Protein AF-A0A6M0BKL5-F1 (afdb_monomer)

Mean predicted aligned error: 3.49 Å

Radius of gyration: 11.72 Å; Cα contacts (8 Å, |Δi|>4): 149; chains: 1; bounding box: 26×24×30 Å

Secondary structure (DSSP, 8-state):
--EEEE--SS---S-TTSSS--HHHHHHHHHTSSSSEEEEE-TT--EEEE--S-PPP--S-EEEE-TTTEEEE-TT--

Structure (mmCIF, N/CA/C/O backbone):
data_AF-A0A6M0BKL5-F1
#
_entry.id   AF-A0A6M0BKL5-F1
#
loop_
_atom_site.group_PDB
_atom_site.id
_atom_site.type_symbol
_atom_site.label_atom_id
_atom_site.label_alt_id
_atom_site.label_comp_id
_atom_site.label_asym_id
_atom_site.label_entity_id
_atom_site.label_seq_id
_atom_site.pdbx_PDB_ins_code
_atom_site.Cartn_x
_atom_site.Cartn_y
_atom_site.Cartn_z
_atom_site.occupancy
_atom_site.B_iso_or_equiv
_atom_site.auth_seq_id
_atom_site.auth_comp_id
_atom_site.auth_asym_id
_atom_site.auth_atom_id
_atom_site.pdbx_PDB_model_num
ATOM 1 N N . MET A 1 1 ? 8.400 5.090 -13.664 1.00 88.50 1 MET A N 1
ATOM 2 C CA . MET A 1 1 ? 7.641 6.092 -12.901 1.00 88.50 1 MET A CA 1
ATOM 3 C C . MET A 1 1 ? 6.208 6.117 -13.383 1.00 88.50 1 MET A C 1
ATOM 5 O O . MET A 1 1 ? 5.844 6.859 -14.295 1.00 88.50 1 MET A O 1
ATOM 9 N N . ALA A 1 2 ? 5.425 5.261 -12.753 1.00 95.50 2 ALA A N 1
ATOM 10 C CA . ALA A 1 2 ? 3.981 5.250 -12.731 1.00 95.50 2 ALA A CA 1
ATOM 11 C C . ALA A 1 2 ? 3.495 5.622 -11.321 1.00 95.50 2 ALA A C 1
ATOM 13 O O . ALA A 1 2 ? 4.266 5.625 -10.357 1.00 95.50 2 ALA A O 1
ATOM 14 N N . THR A 1 3 ? 2.205 5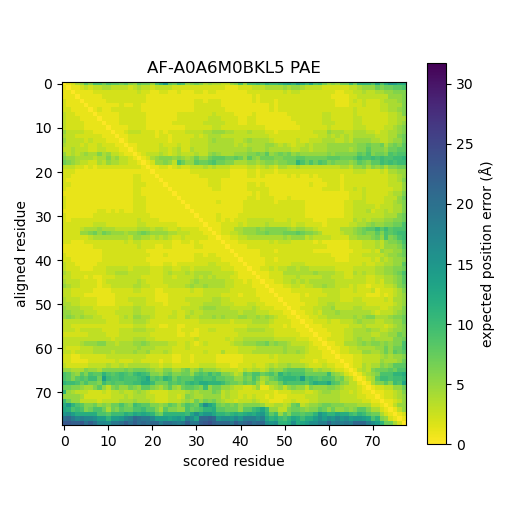.930 -11.216 1.00 96.50 3 THR A N 1
ATOM 15 C CA . THR A 1 3 ? 1.533 6.133 -9.934 1.00 96.50 3 THR A CA 1
ATOM 16 C C . THR A 1 3 ? 0.397 5.131 -9.802 1.00 96.50 3 THR A C 1
ATOM 18 O O . THR A 1 3 ? -0.440 5.039 -10.700 1.00 96.50 3 THR A O 1
ATOM 21 N N . PHE A 1 4 ? 0.363 4.406 -8.687 1.00 97.31 4 PHE A N 1
ATOM 22 C CA . PHE A 1 4 ? -0.707 3.478 -8.329 1.00 97.31 4 PHE A CA 1
ATOM 23 C C . PHE A 1 4 ? -1.491 4.043 -7.146 1.00 97.31 4 PHE A C 1
ATOM 25 O O . PHE A 1 4 ? -0.902 4.568 -6.202 1.00 97.31 4 PHE A O 1
ATOM 32 N N . THR A 1 5 ? -2.818 3.962 -7.199 1.00 96.88 5 THR A N 1
ATOM 33 C CA . THR A 1 5 ? -3.696 4.490 -6.150 1.00 96.88 5 THR A CA 1
ATOM 34 C C . THR A 1 5 ? -4.384 3.343 -5.435 1.00 96.88 5 THR A C 1
ATOM 36 O O . THR A 1 5 ? -5.126 2.595 -6.061 1.00 96.88 5 THR A O 1
ATOM 39 N N . VAL A 1 6 ? -4.151 3.227 -4.132 1.00 97.56 6 VAL A N 1
ATOM 40 C CA . VAL A 1 6 ? -4.857 2.304 -3.242 1.00 97.56 6 VAL A CA 1
ATOM 41 C C . VAL A 1 6 ? -6.225 2.893 -2.919 1.00 97.56 6 VAL A C 1
ATOM 43 O O . VAL A 1 6 ? -6.318 4.033 -2.462 1.00 97.56 6 VAL A O 1
ATOM 46 N N . THR A 1 7 ? -7.290 2.132 -3.152 1.00 97.00 7 THR A N 1
ATOM 47 C CA . THR A 1 7 ? -8.680 2.600 -2.998 1.00 97.00 7 THR A CA 1
ATOM 48 C C . THR A 1 7 ? -9.500 1.763 -2.021 1.00 97.00 7 THR A C 1
ATOM 50 O O . THR A 1 7 ? -10.667 2.075 -1.792 1.00 97.00 7 THR A O 1
ATOM 53 N N . THR A 1 8 ? -8.924 0.709 -1.443 1.00 96.75 8 THR A N 1
ATOM 54 C CA . THR A 1 8 ? -9.572 -0.110 -0.411 1.00 96.75 8 THR A CA 1
ATOM 55 C C . THR A 1 8 ? -8.627 -0.390 0.758 1.00 96.75 8 THR A C 1
ATOM 57 O O . THR A 1 8 ? -7.405 -0.339 0.614 1.00 96.75 8 THR A O 1
ATOM 60 N N . LEU A 1 9 ? -9.210 -0.669 1.927 1.00 96.62 9 LEU A N 1
ATOM 61 C CA . LEU A 1 9 ? -8.486 -1.149 3.107 1.00 96.62 9 LEU A CA 1
ATOM 62 C C . LEU A 1 9 ? -8.304 -2.672 3.108 1.00 96.62 9 LEU A C 1
ATOM 64 O O . LEU A 1 9 ? -7.575 -3.198 3.951 1.00 96.62 9 LEU A O 1
ATOM 68 N N . ASP A 1 10 ? -8.987 -3.370 2.203 1.00 97.06 10 ASP A N 1
ATOM 69 C CA . ASP A 1 10 ? -8.924 -4.820 2.110 1.00 97.06 10 ASP A CA 1
ATOM 70 C C . ASP A 1 10 ? -7.530 -5.262 1.642 1.00 97.06 10 ASP A C 1
ATOM 72 O O . ASP A 1 10 ? -6.956 -4.707 0.703 1.00 97.06 10 ASP A O 1
ATOM 76 N N . ASP A 1 11 ? -6.973 -6.274 2.308 1.00 96.06 11 ASP A N 1
ATOM 77 C CA . ASP A 1 11 ? -5.798 -6.989 1.813 1.00 96.06 11 ASP A CA 1
ATOM 78 C C . ASP A 1 11 ? -6.277 -8.065 0.834 1.00 96.06 11 ASP A C 1
ATOM 80 O O . ASP A 1 11 ? -6.621 -9.175 1.239 1.00 96.06 11 ASP A O 1
ATOM 84 N N . GLU A 1 12 ? -6.343 -7.720 -0.450 1.00 95.88 12 GLU A N 1
ATOM 85 C CA . GLU A 1 12 ? -6.750 -8.614 -1.537 1.00 95.88 12 GLU A CA 1
ATOM 86 C C . GLU A 1 12 ? -5.628 -8.837 -2.563 1.00 95.88 12 GLU A C 1
ATOM 88 O O . GLU A 1 12 ? -4.578 -8.197 -2.534 1.00 95.88 12 GLU A O 1
ATOM 93 N N . ASN A 1 13 ? -5.815 -9.844 -3.418 1.00 95.06 13 ASN A N 1
ATOM 94 C CA . ASN A 1 13 ? -4.927 -10.132 -4.544 1.00 95.06 13 ASN A CA 1
ATOM 95 C C . ASN A 1 13 ? -5.722 -10.729 -5.716 1.00 95.06 13 ASN A C 1
ATOM 97 O O . ASN A 1 13 ? -5.532 -11.882 -6.112 1.00 95.06 13 ASN A O 1
ATOM 101 N N . ASN A 1 14 ? -6.709 -9.978 -6.194 1.00 94.94 14 ASN A N 1
ATOM 102 C CA . ASN A 1 14 ? -7.552 -10.327 -7.338 1.00 94.94 14 ASN A CA 1
ATOM 103 C C . ASN A 1 14 ? -7.261 -9.450 -8.579 1.00 94.94 14 ASN A C 1
ATOM 105 O O . ASN A 1 14 ? -7.829 -9.684 -9.653 1.00 94.94 14 ASN A O 1
ATOM 109 N N . GLY A 1 15 ? -6.325 -8.508 -8.446 1.00 92.62 15 GLY A N 1
ATOM 110 C CA . GLY A 1 1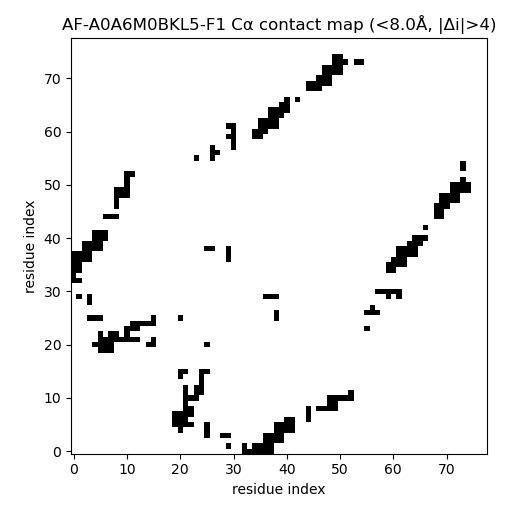5 ? -5.760 -7.670 -9.492 1.00 92.62 15 GLY A CA 1
ATOM 111 C C . GLY A 1 15 ? -6.404 -6.285 -9.563 1.00 92.62 15 GLY A C 1
ATOM 112 O O . GLY A 1 15 ? -7.612 -6.133 -9.435 1.00 92.62 15 GLY A O 1
ATOM 113 N N . ILE A 1 16 ? -5.602 -5.277 -9.929 1.00 93.44 16 ILE A N 1
ATOM 114 C CA . ILE A 1 16 ? -5.973 -3.842 -9.948 1.00 93.44 16 ILE A CA 1
ATOM 115 C C . ILE A 1 16 ? -7.179 -3.456 -10.833 1.00 93.44 16 ILE A C 1
ATOM 117 O O . ILE A 1 16 ? -7.597 -2.302 -10.846 1.00 93.44 16 ILE A O 1
ATOM 121 N N . GLY A 1 17 ? -7.692 -4.384 -11.644 1.00 90.00 17 GLY A N 1
ATOM 122 C CA . GLY A 1 17 ? -8.863 -4.185 -12.502 1.00 90.00 17 GLY A CA 1
ATOM 123 C C . GLY A 1 17 ? -10.171 -4.708 -11.903 1.00 90.00 17 GLY A C 1
ATOM 124 O O . GLY 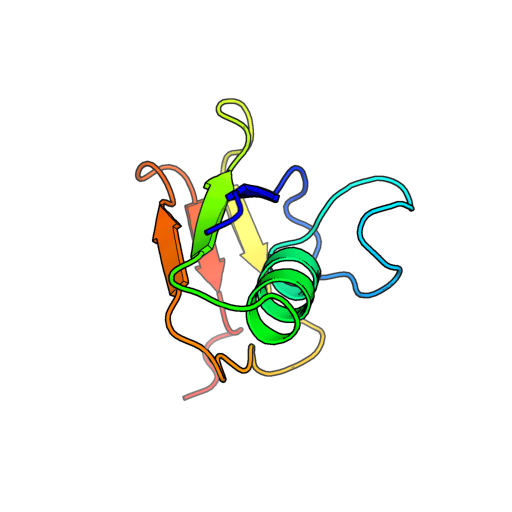A 1 17 ? -11.205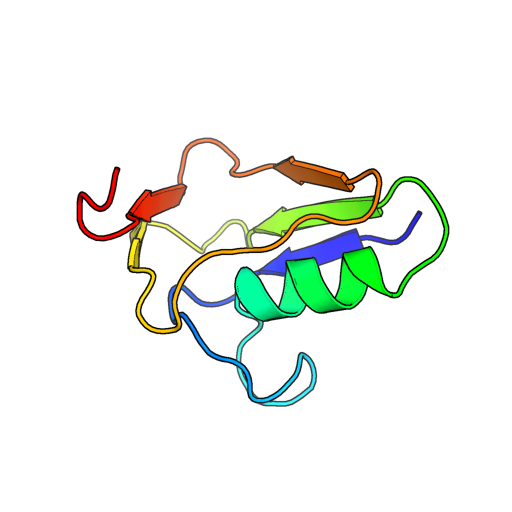 -4.630 -12.570 1.00 90.00 17 GLY A O 1
ATOM 125 N N . THR A 1 18 ? -10.133 -5.260 -10.690 1.00 90.88 18 THR A N 1
ATOM 126 C CA . THR A 1 18 ? -11.248 -5.987 -10.080 1.00 90.88 18 THR A CA 1
ATOM 127 C C . THR A 1 18 ? -11.671 -5.327 -8.769 1.00 90.88 18 THR A C 1
ATOM 129 O O . THR A 1 18 ? -11.216 -5.696 -7.701 1.00 90.88 18 THR A O 1
ATOM 132 N N . GLY A 1 19 ? -12.618 -4.388 -8.826 1.00 91.62 19 GLY A N 1
ATOM 133 C CA . GLY A 1 19 ? -13.121 -3.743 -7.610 1.00 91.62 19 GLY A CA 1
ATOM 134 C C . GLY A 1 19 ? -12.170 -2.668 -7.082 1.00 91.62 19 GLY A C 1
ATOM 135 O O . GLY A 1 19 ? -11.853 -1.733 -7.819 1.00 91.62 19 GLY A O 1
ATOM 136 N N . GLY A 1 20 ? -11.815 -2.748 -5.797 1.00 95.19 20 GLY A N 1
ATOM 137 C CA . GLY A 1 20 ? -10.841 -1.845 -5.188 1.00 95.19 20 GLY A CA 1
ATOM 138 C C . GLY A 1 20 ? -9.412 -2.196 -5.605 1.00 95.19 20 GLY A C 1
ATOM 139 O O . GLY A 1 20 ? -9.162 -3.246 -6.177 1.00 95.19 20 GLY A O 1
ATOM 140 N N . VAL A 1 21 ? -8.472 -1.290 -5.344 1.00 97.94 21 VAL A N 1
ATOM 141 C CA . VAL A 1 21 ? -7.037 -1.578 -5.442 1.00 97.94 21 VAL A CA 1
ATOM 142 C C . VAL A 1 21 ? -6.481 -1.623 -4.032 1.00 97.94 21 VAL A C 1
ATOM 144 O O . VAL A 1 21 ? -6.490 -0.604 -3.334 1.00 97.94 21 VAL A O 1
ATOM 147 N N . SER A 1 22 ? -6.009 -2.789 -3.610 1.00 97.56 22 SER A N 1
ATOM 148 C CA . SER A 1 22 ? -5.340 -2.957 -2.321 1.00 97.56 22 SER A CA 1
ATOM 149 C C . SER A 1 22 ? -3.894 -2.460 -2.352 1.00 97.56 22 SER A C 1
ATOM 151 O O . SER A 1 22 ? -3.272 -2.301 -3.407 1.00 97.56 22 SER A O 1
ATOM 153 N N . LEU A 1 23 ? -3.306 -2.273 -1.165 1.00 97.25 23 LEU A N 1
ATOM 154 C CA . LEU A 1 23 ? -1.875 -1.985 -1.040 1.00 97.25 23 LEU A CA 1
ATOM 155 C C . LEU A 1 23 ? -1.008 -3.112 -1.626 1.00 97.25 23 LEU A C 1
ATOM 157 O O . LEU A 1 23 ? 0.030 -2.837 -2.226 1.00 97.25 23 LEU A O 1
ATOM 161 N N . ARG A 1 24 ? -1.434 -4.372 -1.483 1.00 97.62 24 ARG A N 1
ATOM 162 C CA . ARG A 1 24 ? -0.704 -5.528 -2.014 1.00 97.62 24 ARG A CA 1
ATOM 163 C C . ARG A 1 24 ? -0.611 -5.482 -3.528 1.00 97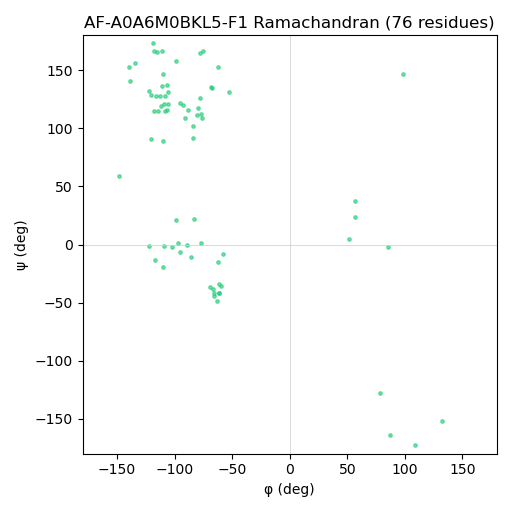.62 24 ARG A C 1
ATOM 165 O O . ARG A 1 24 ? 0.479 -5.614 -4.077 1.00 97.62 24 ARG A O 1
ATOM 172 N N . GLU A 1 25 ? -1.729 -5.242 -4.190 1.00 97.88 25 GLU A N 1
ATOM 173 C CA . GLU A 1 25 ? -1.778 -5.194 -5.649 1.00 97.88 25 GLU A CA 1
ATOM 174 C C . GLU A 1 25 ? -1.045 -3.972 -6.199 1.00 97.88 25 GLU A C 1
ATOM 176 O O . GLU A 1 25 ? -0.364 -4.075 -7.217 1.00 97.88 25 GLU A O 1
ATOM 181 N N . ALA A 1 26 ? -1.124 -2.827 -5.513 1.00 97.62 26 ALA A N 1
ATOM 182 C CA . ALA A 1 26 ? -0.354 -1.643 -5.884 1.00 97.62 26 ALA A CA 1
ATOM 183 C C . ALA A 1 26 ? 1.162 -1.903 -5.816 1.00 97.62 26 ALA A C 1
ATOM 185 O O . ALA A 1 26 ? 1.895 -1.512 -6.726 1.00 97.62 26 ALA A O 1
ATOM 186 N N . ILE A 1 27 ? 1.631 -2.605 -4.777 1.00 97.62 27 ILE A N 1
ATOM 187 C CA . ILE A 1 27 ? 3.037 -3.013 -4.645 1.00 97.62 27 ILE A CA 1
ATOM 188 C C . ILE A 1 27 ? 3.422 -4.020 -5.730 1.00 97.62 27 ILE A C 1
ATOM 190 O O . ILE A 1 27 ? 4.475 -3.875 -6.348 1.00 97.62 27 ILE A O 1
ATOM 194 N N . GLU A 1 28 ? 2.580 -5.016 -6.012 1.00 97.31 28 GLU A N 1
ATOM 195 C CA . GLU A 1 28 ? 2.843 -5.984 -7.080 1.00 97.31 28 GLU A CA 1
ATOM 196 C C . GLU A 1 28 ? 2.941 -5.297 -8.453 1.00 97.31 28 GLU A C 1
ATOM 198 O O . GLU A 1 28 ? 3.855 -5.585 -9.231 1.00 97.31 28 GLU A O 1
ATOM 203 N N . ALA A 1 29 ? 2.059 -4.340 -8.738 1.00 97.00 29 ALA A N 1
ATOM 204 C CA . ALA A 1 29 ? 2.087 -3.576 -9.979 1.00 97.00 29 ALA A CA 1
ATOM 205 C C . ALA A 1 29 ? 3.342 -2.687 -10.095 1.00 97.00 29 ALA A C 1
ATOM 207 O O . ALA A 1 29 ? 3.967 -2.657 -11.158 1.00 97.00 29 ALA A O 1
ATOM 208 N N . ALA A 1 30 ? 3.751 -2.027 -9.007 1.00 97.38 30 ALA A N 1
ATOM 209 C CA . ALA A 1 30 ? 4.978 -1.227 -8.949 1.00 97.38 30 ALA A CA 1
ATOM 210 C C . ALA A 1 30 ? 6.251 -2.082 -9.074 1.00 97.38 30 ALA A C 1
ATOM 212 O O . ALA A 1 30 ? 7.189 -1.715 -9.775 1.00 97.38 30 ALA A O 1
ATOM 213 N N . ASN A 1 31 ? 6.283 -3.273 -8.473 1.00 96.88 31 ASN A N 1
ATOM 214 C CA . ASN A 1 31 ? 7.404 -4.205 -8.632 1.00 96.88 31 ASN A CA 1
ATOM 215 C C . ASN A 1 31 ? 7.593 -4.654 -10.091 1.00 96.88 31 ASN A C 1
ATOM 217 O O . ASN A 1 31 ? 8.720 -4.881 -10.529 1.00 96.88 31 ASN A O 1
ATOM 221 N N . ASN A 1 32 ? 6.496 -4.785 -10.842 1.00 96.56 32 ASN A N 1
ATOM 222 C CA . ASN A 1 32 ? 6.509 -5.198 -12.247 1.00 96.56 32 ASN A CA 1
ATOM 223 C C . ASN A 1 32 ? 6.650 -4.026 -13.234 1.00 96.56 32 ASN A C 1
ATOM 225 O O . ASN A 1 32 ? 6.698 -4.247 -14.448 1.00 96.56 32 ASN A O 1
ATOM 229 N N . THR A 1 33 ? 6.728 -2.790 -12.741 1.00 96.12 33 THR A N 1
ATOM 230 C CA . THR A 1 33 ? 6.817 -1.588 -13.569 1.00 96.12 33 THR A CA 1
ATOM 231 C C . THR A 1 33 ? 8.227 -0.990 -13.486 1.00 96.12 33 THR A C 1
ATOM 233 O O . THR A 1 33 ? 8.769 -0.795 -12.402 1.00 96.12 33 THR A O 1
ATOM 236 N N . PRO A 1 34 ? 8.897 -0.726 -14.625 1.00 94.50 34 PRO A N 1
ATOM 237 C CA . PRO A 1 34 ? 10.223 -0.121 -14.591 1.00 94.50 34 PRO A CA 1
ATOM 238 C C . PRO A 1 34 ? 10.234 1.339 -14.101 1.00 94.50 34 PRO A C 1
ATOM 240 O O . PRO A 1 34 ? 9.519 2.209 -14.613 1.00 94.50 34 PRO A O 1
ATOM 243 N N . GLY A 1 35 ? 11.191 1.631 -13.219 1.00 92.44 35 GLY A N 1
ATOM 244 C CA . GLY A 1 35 ? 11.533 2.973 -12.748 1.00 92.44 35 GLY A CA 1
ATOM 245 C C . GLY A 1 35 ? 11.125 3.218 -11.298 1.00 92.44 35 GLY A C 1
ATOM 246 O O . GLY A 1 35 ? 10.725 2.297 -10.600 1.00 92.44 35 GLY A O 1
ATOM 247 N N . ASP A 1 36 ? 11.262 4.471 -10.868 1.00 93.56 36 ASP A N 1
ATOM 248 C CA . ASP A 1 36 ? 10.920 4.885 -9.507 1.00 93.56 36 ASP A CA 1
ATOM 249 C C . ASP A 1 36 ? 9.420 5.171 -9.448 1.00 93.56 36 ASP A C 1
ATOM 251 O O . ASP A 1 36 ? 8.965 6.188 -9.977 1.00 93.56 36 ASP A O 1
ATOM 255 N N . ASP A 1 37 ? 8.643 4.245 -8.900 1.00 97.50 37 ASP A N 1
ATOM 256 C CA . ASP A 1 37 ? 7.182 4.334 -8.902 1.00 97.50 37 ASP A CA 1
ATOM 257 C C . ASP A 1 37 ? 6.634 4.871 -7.577 1.00 97.50 37 ASP A C 1
ATOM 259 O O . ASP A 1 37 ? 7.294 4.839 -6.538 1.00 97.50 37 ASP A O 1
ATOM 263 N N . ILE A 1 38 ? 5.414 5.404 -7.616 1.00 96.81 38 ILE A N 1
ATOM 264 C CA . ILE A 1 38 ? 4.766 6.022 -6.456 1.00 96.81 38 ILE A CA 1
ATOM 265 C C . ILE A 1 38 ? 3.446 5.308 -6.184 1.00 96.81 38 ILE A C 1
ATOM 267 O O . ILE A 1 38 ? 2.630 5.121 -7.083 1.00 96.81 38 ILE A O 1
ATOM 271 N N . ILE A 1 39 ? 3.212 4.945 -4.932 1.00 97.56 39 ILE A N 1
ATOM 272 C CA . ILE A 1 39 ? 1.943 4.431 -4.436 1.00 97.56 39 ILE A CA 1
ATOM 273 C C . ILE A 1 39 ? 1.330 5.506 -3.545 1.00 97.56 39 ILE A C 1
ATOM 275 O O . ILE A 1 39 ? 1.928 5.910 -2.550 1.00 97.56 39 ILE A O 1
ATOM 279 N N . ILE A 1 40 ? 0.133 5.960 -3.902 1.00 96.50 40 ILE A N 1
ATOM 280 C CA . ILE A 1 40 ? -0.676 6.903 -3.122 1.00 96.50 40 ILE A CA 1
ATOM 281 C C . ILE A 1 40 ? -1.963 6.219 -2.659 1.00 96.50 40 ILE A C 1
ATOM 283 O O . ILE A 1 40 ? -2.343 5.177 -3.190 1.00 96.50 40 ILE A O 1
ATOM 287 N N . PHE A 1 41 ? -2.670 6.821 -1.711 1.00 97.06 41 PHE A N 1
ATOM 288 C CA . PHE A 1 41 ? -3.981 6.353 -1.259 1.00 97.06 41 PHE A CA 1
ATOM 289 C C . PHE A 1 41 ? -5.060 7.338 -1.710 1.00 97.06 41 PHE A C 1
ATOM 291 O O . PHE A 1 41 ? -4.800 8.541 -1.807 1.00 97.06 41 PHE A O 1
ATOM 298 N N . ASP A 1 42 ? -6.261 6.836 -2.008 1.00 95.69 42 ASP A N 1
ATOM 299 C CA . ASP A 1 42 ? -7.429 7.691 -2.231 1.00 95.69 42 ASP A CA 1
ATOM 300 C C . ASP A 1 42 ? -7.578 8.640 -1.028 1.00 95.69 42 ASP A C 1
ATOM 302 O O . ASP A 1 42 ? -7.521 8.181 0.114 1.00 95.69 42 ASP A O 1
ATOM 306 N N . PRO A 1 43 ? -7.752 9.956 -1.238 1.00 92.88 43 PRO A N 1
ATOM 307 C CA . PRO A 1 43 ? -7.804 10.930 -0.148 1.00 92.88 43 PRO A CA 1
ATOM 308 C C . PRO A 1 43 ? -8.974 10.720 0.825 1.00 92.88 43 PRO A C 1
ATOM 310 O O . PRO A 1 43 ? -8.978 11.310 1.902 1.00 92.88 43 PRO A O 1
ATOM 313 N N . ASN A 1 44 ? -9.980 9.921 0.459 1.00 93.06 44 ASN A N 1
ATOM 314 C CA . ASN A 1 44 ? -11.091 9.561 1.340 1.00 93.06 44 ASN A CA 1
ATOM 315 C C . ASN A 1 44 ? -10.871 8.219 2.058 1.00 93.06 44 ASN A C 1
ATOM 317 O O . ASN A 1 44 ? -11.684 7.840 2.905 1.00 93.06 44 ASN A O 1
ATOM 321 N N . LEU A 1 45 ? -9.809 7.485 1.716 1.00 94.50 45 LEU A N 1
ATOM 322 C CA . LEU A 1 45 ? -9.466 6.222 2.346 1.00 94.50 45 LEU A CA 1
ATOM 323 C C . LEU A 1 45 ? -8.758 6.500 3.671 1.00 94.50 45 LEU A C 1
ATOM 325 O O . LEU A 1 45 ? -7.686 7.094 3.711 1.00 94.50 45 LEU A O 1
ATOM 329 N N . THR A 1 46 ? -9.371 6.065 4.766 1.00 94.12 46 THR A N 1
ATOM 330 C CA . THR A 1 46 ? -8.843 6.258 6.120 1.00 94.12 46 THR A CA 1
ATOM 331 C C . THR A 1 46 ? -9.056 4.984 6.922 1.00 94.12 46 THR A C 1
ATOM 333 O O . THR A 1 46 ? -10.101 4.345 6.788 1.00 94.12 46 TH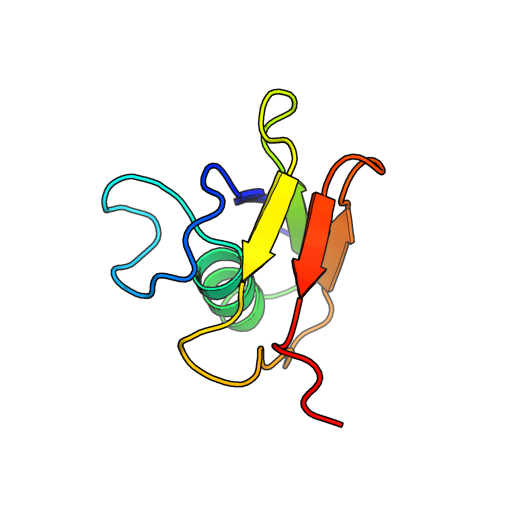R A O 1
ATOM 336 N N . GLY A 1 47 ? -8.085 4.601 7.752 1.00 94.19 47 GLY A N 1
ATOM 337 C CA . GLY A 1 47 ? -8.218 3.446 8.641 1.00 94.19 47 GLY A CA 1
ATOM 338 C C . GLY A 1 47 ? -7.025 2.498 8.625 1.00 94.19 47 GLY A C 1
ATOM 339 O O . GLY A 1 47 ? -5.883 2.905 8.406 1.00 94.19 47 GLY A O 1
ATOM 340 N N . THR A 1 48 ? -7.301 1.226 8.913 1.00 94.75 48 THR A N 1
ATOM 341 C CA . THR A 1 48 ? -6.283 0.184 9.073 1.00 94.75 48 THR A CA 1
ATOM 342 C C . THR A 1 48 ? -6.377 -0.845 7.956 1.00 94.75 48 THR A C 1
ATOM 344 O O . THR A 1 48 ? -7.436 -1.431 7.747 1.00 94.75 48 THR A O 1
ATOM 347 N N . ILE A 1 49 ? -5.250 -1.110 7.300 1.00 95.50 49 ILE A N 1
ATOM 348 C CA . ILE A 1 49 ? -5.057 -2.247 6.401 1.00 95.50 49 ILE A CA 1
ATOM 349 C C . ILE A 1 49 ? -4.504 -3.399 7.236 1.00 95.50 49 ILE A C 1
ATOM 351 O O . ILE A 1 49 ? -3.356 -3.345 7.685 1.00 95.50 49 ILE A O 1
ATOM 355 N N . ALA A 1 50 ? -5.319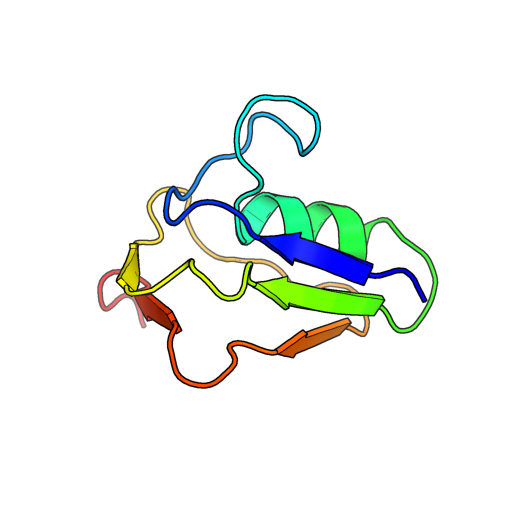 -4.425 7.466 1.00 94.94 50 ALA A N 1
ATOM 356 C CA . ALA A 1 50 ? -4.899 -5.633 8.168 1.00 94.94 50 ALA A CA 1
ATOM 357 C C . ALA A 1 50 ? -4.315 -6.642 7.169 1.00 94.94 50 ALA A C 1
ATOM 359 O O . ALA A 1 50 ? -5.033 -7.151 6.309 1.00 94.94 50 ALA A O 1
ATOM 360 N N . LEU A 1 51 ? -3.023 -6.960 7.288 1.00 94.69 51 LEU A N 1
ATOM 361 C CA . LEU A 1 51 ? -2.358 -7.899 6.381 1.00 94.69 51 LEU A CA 1
ATOM 362 C C . LEU A 1 51 ? -2.748 -9.341 6.720 1.00 94.69 51 LEU A C 1
ATOM 364 O O . LEU A 1 51 ? -2.325 -9.897 7.736 1.00 94.69 51 LEU A O 1
ATOM 368 N N . THR A 1 52 ? -3.544 -9.961 5.857 1.00 94.31 52 THR A N 1
ATOM 369 C CA . THR A 1 52 ? -4.072 -11.324 6.019 1.00 94.31 52 THR A CA 1
ATOM 370 C C . THR A 1 52 ? -3.463 -12.321 5.033 1.00 94.31 52 THR A C 1
ATOM 372 O O . THR A 1 52 ? -3.446 -13.517 5.317 1.00 94.31 52 THR A O 1
ATOM 375 N N . ASN A 1 53 ? -2.872 -11.844 3.935 1.00 91.88 53 ASN A N 1
ATOM 376 C CA . ASN A 1 53 ? -2.233 -12.665 2.900 1.00 91.88 53 ASN A CA 1
ATOM 377 C C . ASN A 1 53 ? -0.701 -12.742 3.041 1.00 91.88 53 ASN A C 1
ATOM 379 O O . ASN A 1 53 ? 0.009 -13.047 2.085 1.00 91.88 53 ASN A O 1
ATOM 383 N N . GLY A 1 54 ? -0.176 -12.469 4.238 1.00 91.19 54 GLY A N 1
ATOM 384 C CA . GLY A 1 54 ? 1.255 -12.531 4.538 1.00 91.19 54 GLY A CA 1
ATOM 385 C C . GLY A 1 54 ? 2.007 -11.233 4.238 1.00 91.19 54 GLY A C 1
ATOM 386 O O . GLY A 1 54 ? 1.410 -10.162 4.110 1.00 91.19 54 GLY A O 1
ATOM 387 N N . ALA A 1 55 ? 3.336 -11.329 4.163 1.00 92.31 55 ALA A N 1
ATOM 388 C CA . ALA A 1 55 ? 4.215 -10.176 3.994 1.00 92.31 55 ALA A CA 1
ATOM 389 C C . ALA A 1 55 ? 3.967 -9.438 2.665 1.00 92.31 55 ALA A C 1
ATOM 391 O O . ALA A 1 55 ? 3.523 -10.025 1.675 1.00 92.31 55 ALA A O 1
ATOM 392 N N . LEU A 1 56 ? 4.259 -8.139 2.659 1.00 94.62 56 LEU A N 1
ATOM 393 C CA . LEU A 1 56 ? 4.334 -7.328 1.448 1.00 94.62 56 LEU A CA 1
ATOM 394 C C . LEU A 1 56 ? 5.786 -7.325 0.967 1.00 94.62 56 LEU A C 1
ATOM 396 O O . LEU A 1 56 ? 6.678 -6.894 1.698 1.00 94.62 56 LEU A O 1
ATOM 400 N N . GLU A 1 57 ? 6.028 -7.815 -0.244 1.00 94.25 57 GLU A N 1
ATOM 401 C CA . GLU A 1 57 ? 7.369 -7.860 -0.827 1.00 94.25 57 GLU A CA 1
ATOM 402 C C . GLU A 1 57 ? 7.606 -6.632 -1.708 1.00 94.25 57 GLU A C 1
ATOM 404 O O . GLU A 1 57 ? 6.884 -6.409 -2.675 1.00 94.25 57 GLU A O 1
ATOM 409 N N . ILE A 1 58 ? 8.636 -5.844 -1.395 1.00 94.06 58 ILE A N 1
ATOM 410 C CA . ILE A 1 58 ? 9.085 -4.710 -2.214 1.00 94.06 58 ILE A CA 1
ATOM 411 C C . ILE A 1 58 ? 10.392 -5.118 -2.893 1.00 94.06 58 ILE A C 1
ATOM 413 O O . ILE A 1 58 ? 11.390 -5.386 -2.224 1.00 94.06 58 ILE A O 1
ATOM 417 N N . MET A 1 59 ? 10.371 -5.194 -4.221 1.00 95.12 59 MET A N 1
ATOM 418 C CA . MET A 1 59 ? 11.474 -5.689 -5.051 1.00 95.12 59 MET A CA 1
ATOM 419 C C . MET A 1 59 ? 12.047 -4.621 -5.989 1.00 95.12 59 MET A C 1
ATOM 421 O O . MET A 1 59 ? 13.123 -4.822 -6.556 1.00 95.12 59 MET A O 1
ATOM 425 N N . SER A 1 60 ? 11.353 -3.494 -6.157 1.00 92.88 60 SER A N 1
ATOM 426 C CA . SER A 1 60 ? 11.802 -2.339 -6.937 1.00 92.88 60 SER A CA 1
ATOM 427 C C . SER A 1 60 ? 11.922 -1.084 -6.066 1.00 92.88 60 SER A C 1
ATOM 429 O O . SER A 1 60 ? 11.586 -1.081 -4.880 1.00 92.88 60 SER A O 1
ATOM 431 N N . ASN A 1 61 ? 12.453 -0.009 -6.649 1.00 91.38 61 ASN A N 1
ATOM 432 C CA . ASN A 1 61 ? 12.461 1.293 -5.997 1.00 91.38 61 ASN A CA 1
ATOM 433 C C . ASN A 1 61 ? 11.062 1.916 -6.099 1.00 91.38 61 ASN A C 1
ATOM 435 O O . ASN A 1 61 ? 10.628 2.275 -7.193 1.00 91.38 61 ASN A O 1
ATOM 439 N N . LEU A 1 62 ? 10.367 2.047 -4.970 1.00 95.31 62 LEU A N 1
ATOM 440 C CA . LEU A 1 62 ? 9.050 2.6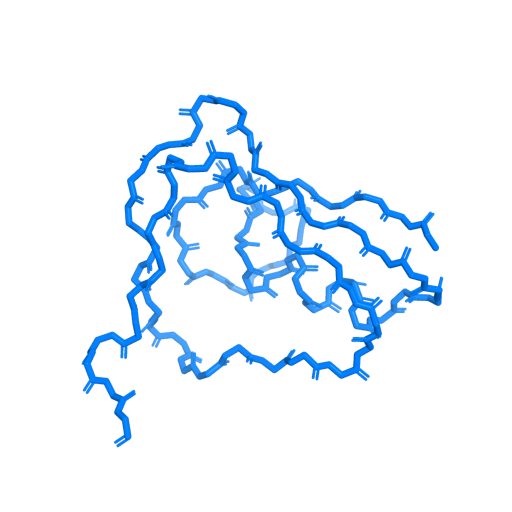75 -4.908 1.00 95.31 62 LEU A CA 1
ATOM 441 C C . LEU A 1 62 ? 8.899 3.560 -3.666 1.00 95.31 62 LEU A C 1
ATOM 443 O O . LEU A 1 62 ? 9.532 3.329 -2.635 1.00 95.31 62 LEU A O 1
ATOM 447 N N . SER A 1 63 ? 8.045 4.575 -3.778 1.00 94.56 63 SER A N 1
ATOM 448 C CA . SER A 1 63 ? 7.611 5.441 -2.677 1.00 94.56 63 SER A CA 1
ATOM 449 C C . SER A 1 63 ? 6.173 5.103 -2.299 1.00 94.56 63 SER A C 1
ATOM 451 O O . SER A 1 63 ? 5.342 4.924 -3.183 1.00 94.56 63 SER A O 1
ATOM 453 N N . ILE A 1 64 ? 5.864 5.031 -1.002 1.00 94.38 64 ILE A N 1
ATOM 454 C CA . ILE A 1 64 ? 4.498 4.827 -0.498 1.00 94.38 64 ILE A CA 1
ATOM 455 C C . ILE A 1 64 ? 4.105 6.047 0.333 1.00 94.38 64 ILE A C 1
ATOM 457 O O . ILE A 1 64 ? 4.681 6.304 1.390 1.00 94.38 64 ILE A O 1
ATOM 461 N N . GLU A 1 65 ? 3.106 6.789 -0.134 1.00 92.50 65 GLU A N 1
ATOM 462 C CA . GLU A 1 65 ? 2.677 8.064 0.439 1.00 92.50 65 GLU A CA 1
ATOM 463 C C . GLU A 1 65 ? 1.308 7.915 1.111 1.00 92.50 65 GLU A C 1
ATOM 465 O O . GLU A 1 65 ? 0.261 8.114 0.502 1.00 92.50 65 GLU A O 1
ATOM 470 N N . GLY A 1 66 ? 1.318 7.547 2.397 1.00 83.62 66 GLY A N 1
ATOM 471 C CA . GLY A 1 66 ? 0.112 7.253 3.186 1.00 83.62 66 GLY A CA 1
ATOM 472 C C . GLY A 1 66 ? -0.700 8.456 3.677 1.00 83.62 66 GLY A C 1
ATOM 473 O O . GLY A 1 66 ? -1.647 8.256 4.431 1.00 83.62 66 GLY A O 1
ATOM 474 N N . ASN A 1 67 ? -0.301 9.691 3.350 1.00 82.12 67 ASN A N 1
ATOM 475 C CA . ASN A 1 67 ? -0.905 10.962 3.802 1.00 82.12 67 ASN A CA 1
ATOM 476 C C . ASN A 1 67 ? -1.117 11.143 5.325 1.00 82.12 67 ASN A C 1
ATOM 478 O O . ASN A 1 67 ? -1.627 12.172 5.750 1.00 82.12 67 ASN A O 1
ATOM 482 N N . GLY A 1 68 ? -0.669 10.200 6.162 1.00 80.44 68 GLY A N 1
ATOM 483 C CA . GLY A 1 68 ? -0.883 10.205 7.613 1.00 80.44 68 GLY A CA 1
ATOM 484 C C . GLY A 1 68 ? -2.215 9.595 8.067 1.00 80.44 68 GLY A C 1
ATOM 485 O O . GLY A 1 68 ? -2.426 9.469 9.271 1.00 80.44 68 GLY A O 1
ATOM 486 N N . ASP A 1 69 ? -3.066 9.165 7.134 1.00 86.00 69 ASP A N 1
ATOM 487 C CA . ASP A 1 69 ? -4.427 8.676 7.410 1.00 86.00 69 ASP A CA 1
ATOM 488 C C . ASP A 1 69 ? -4.551 7.140 7.371 1.00 86.00 69 ASP A C 1
ATOM 490 O O . ASP A 1 69 ? -5.616 6.573 7.641 1.00 86.00 69 ASP A O 1
ATOM 494 N N . ILE A 1 70 ? -3.447 6.457 7.053 1.00 92.19 70 ILE A N 1
ATOM 495 C CA . ILE A 1 70 ? -3.383 5.008 6.856 1.00 92.19 70 ILE A CA 1
ATOM 496 C C . ILE A 1 70 ? -2.487 4.356 7.906 1.00 92.19 70 ILE A C 1
ATOM 498 O O . ILE A 1 70 ? -1.320 4.714 8.069 1.00 92.19 70 ILE A O 1
ATOM 502 N N . THR A 1 71 ? -3.021 3.339 8.580 1.00 86.56 71 THR A N 1
ATOM 503 C CA . THR A 1 71 ? -2.252 2.402 9.407 1.00 86.56 71 THR A CA 1
ATOM 504 C C . THR A 1 71 ? -2.133 1.068 8.678 1.00 86.56 71 THR A C 1
ATOM 506 O O . THR A 1 71 ? -3.135 0.524 8.226 1.00 86.56 71 THR A O 1
ATOM 509 N N . VAL A 1 72 ? -0.928 0.505 8.591 1.00 83.88 72 VAL A N 1
ATOM 510 C CA . VAL A 1 72 ? -0.713 -0.864 8.096 1.00 83.88 72 VAL A CA 1
ATOM 511 C C . VAL A 1 72 ? -0.383 -1.752 9.289 1.00 83.88 72 VAL A C 1
ATOM 513 O O . VAL A 1 72 ? 0.588 -1.489 9.998 1.00 83.88 72 VAL A O 1
ATOM 516 N N . ASP A 1 73 ? -1.191 -2.784 9.519 1.00 88.25 73 ASP A N 1
ATOM 517 C CA . ASP A 1 73 ? -1.025 -3.719 10.632 1.00 88.25 73 ASP A CA 1
ATOM 518 C C . ASP A 1 73 ? -0.692 -5.123 10.108 1.00 88.25 73 ASP A C 1
ATOM 520 O O . ASP A 1 73 ? -1.504 -5.782 9.457 1.00 88.25 73 ASP A O 1
ATOM 524 N N . ALA A 1 74 ? 0.517 -5.596 10.421 1.00 84.31 74 ALA A N 1
ATOM 525 C CA . ALA A 1 74 ? 0.992 -6.946 10.115 1.00 84.31 74 ALA A CA 1
ATOM 526 C C . ALA A 1 74 ? 0.548 -7.996 11.155 1.00 84.31 74 ALA A C 1
ATOM 528 O O . ALA A 1 74 ? 1.184 -9.041 11.310 1.00 84.31 74 ALA A O 1
ATOM 529 N N . ASN A 1 75 ? -0.519 -7.722 11.908 1.00 81.19 75 ASN A N 1
ATOM 530 C CA . ASN A 1 75 ? -1.036 -8.559 12.990 1.00 81.19 75 ASN A CA 1
ATOM 531 C C . ASN A 1 75 ? 0.010 -8.857 14.081 1.00 81.19 75 ASN A C 1
ATOM 533 O O . ASN A 1 75 ? 0.049 -9.959 14.627 1.00 81.19 75 AS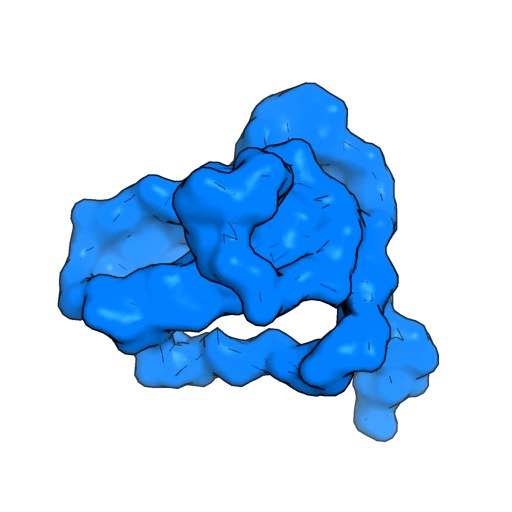N A O 1
ATOM 537 N N . ASN A 1 76 ? 0.867 -7.883 14.410 1.00 72.25 76 ASN A N 1
ATOM 538 C CA . ASN A 1 76 ? 1.978 -8.029 15.367 1.00 72.25 76 ASN A CA 1
ATOM 539 C C . ASN A 1 76 ? 2.986 -9.153 15.033 1.00 72.25 76 ASN A C 1
ATOM 541 O O . ASN A 1 76 ? 3.657 -9.664 15.930 1.00 72.25 76 ASN A O 1
ATOM 545 N N . GLN A 1 77 ? 3.099 -9.558 13.767 1.00 61.84 77 GLN A N 1
ATOM 546 C CA . GLN A 1 77 ? 4.121 -10.511 13.336 1.00 61.84 77 GLN A CA 1
ATOM 547 C C . GLN A 1 77 ? 5.454 -9.772 13.132 1.00 61.84 77 GLN A C 1
ATOM 549 O O . GLN A 1 77 ? 5.574 -8.943 12.230 1.00 61.84 77 GLN A O 1
ATOM 554 N N . SER A 1 78 ? 6.433 -10.054 13.998 1.00 57.97 78 SER A N 1
ATOM 555 C CA . SER A 1 78 ? 7.812 -9.533 13.960 1.00 57.97 78 SER A CA 1
ATOM 556 C C . SER A 1 78 ? 8.826 -10.663 13.956 1.00 57.97 78 SER A C 1
ATOM 558 O O . SER A 1 78 ? 8.623 -11.582 14.785 1.00 57.97 78 SER A O 1
#

Sequence (78 aa):
MATFTVTTLDDENNGIGTGGVSLREAIEAANNTPGDDIIIFDPNLTGTIALTNGALEIMSNLSIEGNGDITVDANNQS

Foldseek 3Di:
DEEAEFEDLEQDDPEPVPPTHHPQNRQVVVLVDDDEYEYEYDPPDADENEHPPADRDHNDHYYYCDVPRYHYHPVPDD

Solvent-accessible surface area (backbone atoms only — not comparable to full-atom values): 4702 Å² total; per-residue (Å²): 81,56,77,37,66,24,63,42,56,55,63,52,84,81,46,74,87,53,85,53,23,15,63,54,34,43,41,54,53,43,49,74,41,78,56,64,20,38,36,39,53,40,92,86,60,69,50,64,30,54,51,75,81,60,85,84,76,83,82,52,60,67,46,77,50,54,87,86,46,58,46,81,41,61,79,87,71,126

pLDDT: mean 92.56, std 7.14, range [57.97, 97.94]